Protein AF-A0A1G6KGC6-F1 (afdb_monomer_lite)

pLDDT: mean 70.64, std 14.72, range [28.59, 87.31]

Secondary structure (DSSP, 8-state):
---PPPPPPPPPPPPP---------HHHHHHHHHHHHHHTT-TT--SEEEHHHHHHHHHHHHHHTT------HHHHHHHHHHH---EEEEEEEETTEEEEEEEEEGGG---S----

Foldseek 3Di:
DDDDDDDDDDDDDDPPPDPPPPPDPLLLVLLVVLQCVQLVPCVPQFDWDFLVVLVVSSCVSCVVVVNNDPCDSVNSVVSCVVVAVDWDFDFDDDDPDTDTGIIGGCSNDPPPDPPD

Structure (mmCIF, N/CA/C/O backbone):
data_AF-A0A1G6KGC6-F1
#
_entry.id   AF-A0A1G6KGC6-F1
#
loop_
_atom_site.group_PDB
_atom_site.id
_atom_site.type_symbol
_atom_site.label_atom_id
_atom_site.label_alt_id
_atom_site.label_comp_id
_atom_site.label_asym_id
_atom_site.label_entity_id
_atom_site.label_seq_id
_atom_site.pdbx_PDB_ins_code
_atom_site.Cartn_x
_atom_site.Cartn_y
_atom_site.Cartn_z
_atom_site.occupancy
_atom_site.B_iso_or_equiv
_atom_site.auth_seq_id
_atom_site.auth_comp_id
_atom_site.auth_asym_id
_atom_site.a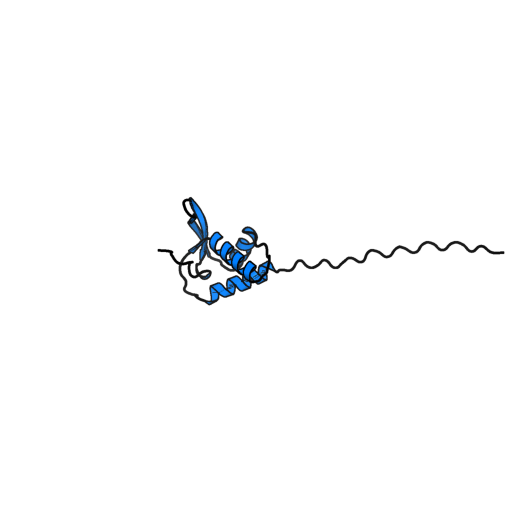uth_atom_id
_atom_site.pdbx_PDB_model_num
ATOM 1 N N . MET A 1 1 ? -33.997 56.796 56.595 1.00 46.12 1 MET A N 1
ATOM 2 C CA . MET A 1 1 ? -34.253 55.633 55.713 1.00 46.12 1 MET A CA 1
ATOM 3 C C . MET A 1 1 ? -33.034 55.410 54.821 1.00 46.12 1 MET A C 1
ATOM 5 O O . MET A 1 1 ? -32.405 56.380 54.428 1.00 46.12 1 MET A O 1
ATOM 9 N N . ARG A 1 2 ? -32.660 54.140 54.619 1.00 52.09 2 ARG A N 1
ATOM 10 C CA . ARG A 1 2 ? -31.393 53.637 54.047 1.00 52.09 2 ARG A CA 1
ATOM 11 C C . ARG A 1 2 ? -31.251 53.892 52.536 1.00 52.09 2 ARG A C 1
ATOM 13 O O . ARG A 1 2 ? -32.248 53.816 51.827 1.00 52.09 2 ARG A O 1
ATOM 20 N N . ARG A 1 3 ? -30.011 53.935 52.034 1.00 58.44 3 ARG A N 1
ATOM 21 C CA . ARG A 1 3 ? -29.629 53.137 50.852 1.00 58.44 3 ARG A CA 1
ATOM 22 C C . ARG A 1 3 ? -28.291 52.427 51.114 1.00 58.44 3 ARG A C 1
ATOM 24 O O . ARG A 1 3 ? -27.334 53.105 51.473 1.00 58.44 3 ARG A O 1
ATOM 31 N N . PRO A 1 4 ? -28.225 51.088 51.003 1.00 65.69 4 PRO A N 1
ATOM 32 C CA . PRO A 1 4 ? -26.960 50.363 51.040 1.00 65.69 4 PRO A CA 1
ATOM 33 C C . PRO A 1 4 ? -26.172 50.562 49.730 1.00 65.69 4 PRO A C 1
ATOM 35 O O . PRO A 1 4 ? -26.782 50.860 48.699 1.00 65.69 4 PRO A O 1
ATOM 38 N N . PRO A 1 5 ? -24.835 50.412 49.752 1.00 66.44 5 PRO A N 1
ATOM 39 C CA . PRO A 1 5 ? -24.012 50.491 48.550 1.00 66.44 5 PRO A CA 1
ATOM 40 C C . PRO A 1 5 ? -24.276 49.295 47.623 1.00 66.44 5 PRO A C 1
ATOM 42 O O . PRO A 1 5 ? -24.467 48.168 48.079 1.00 66.44 5 PRO A O 1
ATOM 45 N N . ASN A 1 6 ? -24.294 49.560 46.315 1.00 69.25 6 ASN A N 1
ATOM 46 C CA . ASN A 1 6 ? -24.485 48.554 45.269 1.00 69.25 6 ASN A CA 1
ATOM 47 C C . ASN A 1 6 ? -23.398 47.462 45.351 1.00 69.25 6 ASN A C 1
ATOM 49 O O . ASN A 1 6 ? -22.214 47.806 45.429 1.00 69.25 6 ASN A O 1
ATOM 53 N N . PRO A 1 7 ? -23.747 46.165 45.275 1.00 63.88 7 PRO A N 1
ATOM 54 C CA . PRO A 1 7 ? -22.753 45.110 45.148 1.00 63.88 7 PRO A CA 1
ATOM 55 C C . PRO A 1 7 ? -22.099 45.162 43.759 1.00 63.88 7 PRO A C 1
ATOM 57 O O . PRO A 1 7 ? -22.757 45.386 42.742 1.00 63.88 7 PRO A O 1
ATOM 60 N N . LYS A 1 8 ? -20.777 44.970 43.726 1.00 70.88 8 LYS A N 1
ATOM 61 C CA . LYS A 1 8 ? -19.969 44.874 42.502 1.00 70.88 8 LYS A CA 1
ATOM 62 C C . LYS A 1 8 ? -20.452 43.672 41.662 1.00 70.88 8 LYS A C 1
ATOM 64 O O . LYS A 1 8 ? -20.720 42.627 42.256 1.00 70.88 8 LYS A O 1
ATOM 69 N N . PRO A 1 9 ? -20.552 43.774 40.322 1.00 62.81 9 PRO A N 1
ATOM 70 C CA . PRO A 1 9 ? -20.935 42.639 39.486 1.00 62.81 9 PRO A CA 1
ATOM 71 C C . PRO A 1 9 ? -19.939 41.488 39.659 1.00 62.81 9 PRO A C 1
ATOM 73 O O . PRO A 1 9 ? -18.725 41.710 39.622 1.00 62.81 9 PRO A O 1
ATOM 76 N N . ALA A 1 10 ? -20.449 40.274 39.866 1.00 67.75 10 ALA A N 1
ATOM 77 C CA . ALA A 1 10 ? -19.633 39.066 39.869 1.00 67.75 10 ALA A CA 1
ATOM 78 C C . ALA A 1 10 ? -18.990 38.865 38.480 1.00 67.75 10 ALA A C 1
ATOM 80 O O . ALA A 1 10 ? -19.627 39.189 37.473 1.00 67.75 10 ALA A O 1
ATOM 81 N N . PRO A 1 11 ? -17.746 38.358 38.400 1.00 59.84 11 PRO A N 1
ATOM 82 C CA . PRO A 1 11 ? -17.133 38.023 37.121 1.00 59.84 11 PRO A CA 1
ATOM 83 C C . PRO A 1 11 ? -17.974 36.955 36.412 1.00 59.84 11 PRO A C 1
ATOM 85 O O . PRO A 1 11 ? -18.439 36.001 37.038 1.00 59.84 11 PRO A O 1
ATOM 88 N N . ALA A 1 12 ? -18.211 37.154 35.115 1.00 66.31 12 ALA A N 1
ATOM 89 C CA . ALA A 1 12 ? -18.930 36.198 34.284 1.00 66.31 12 ALA A CA 1
ATOM 90 C C . ALA A 1 12 ? -18.198 34.841 34.286 1.00 66.31 12 ALA A C 1
ATOM 92 O O . ALA A 1 12 ? -16.965 34.833 34.303 1.00 66.31 12 ALA A O 1
ATOM 93 N N . PRO A 1 13 ? -18.924 33.708 34.268 1.00 57.78 13 PRO A N 1
ATOM 94 C CA . PRO A 1 13 ? -18.299 32.398 34.158 1.00 57.78 13 PRO A CA 1
ATOM 95 C C . PRO A 1 13 ? -17.516 32.336 32.845 1.00 57.78 13 PRO A C 1
ATOM 97 O O . PRO A 1 13 ? -18.066 32.595 31.772 1.00 57.78 13 PRO A O 1
ATOM 100 N N . GLU A 1 14 ? -16.224 32.034 32.940 1.00 62.41 14 GLU A N 1
ATOM 101 C CA . GLU A 1 14 ? -15.384 31.788 31.773 1.00 62.41 14 GLU A CA 1
ATOM 102 C C . GLU A 1 14 ? -16.000 30.643 30.951 1.00 62.41 14 GLU A C 1
ATOM 104 O O . GLU A 1 14 ? -16.508 29.674 31.529 1.00 62.41 14 GLU A O 1
ATOM 109 N N . PRO A 1 15 ? -16.021 30.742 29.610 1.00 48.50 15 PRO A N 1
ATOM 110 C CA . PRO A 1 15 ? -16.526 29.663 28.780 1.00 48.50 15 PRO A CA 1
ATOM 111 C C . PRO A 1 15 ? -15.670 28.425 29.037 1.00 48.50 15 PRO A C 1
ATOM 113 O O . PRO A 1 15 ? -14.466 28.435 28.791 1.00 48.50 15 PRO A O 1
ATOM 116 N N . ALA A 1 16 ? -16.302 27.369 29.553 1.00 57.66 16 ALA A N 1
ATOM 117 C CA . ALA A 1 16 ? -15.674 26.071 29.715 1.00 57.66 16 ALA A CA 1
ATOM 118 C C . ALA A 1 16 ? -15.054 25.666 28.374 1.00 57.66 16 ALA A C 1
ATOM 120 O O . ALA A 1 16 ? -15.765 25.526 27.374 1.00 57.66 16 ALA A O 1
ATOM 121 N N . GLU A 1 17 ? -13.729 25.516 28.354 1.00 54.56 17 GLU A N 1
ATOM 122 C CA . GLU A 1 17 ? -13.010 24.931 27.234 1.00 54.56 17 GLU A CA 1
ATOM 123 C C . GLU A 1 17 ? -13.646 23.576 26.929 1.00 54.56 17 GLU A C 1
ATOM 125 O O . GLU A 1 17 ? -13.494 22.602 27.669 1.00 54.56 17 GLU A O 1
ATOM 130 N N . THR A 1 18 ? -14.404 23.513 25.835 1.00 51.28 18 THR A N 1
ATOM 131 C CA . THR A 1 18 ? -14.808 22.247 25.231 1.00 51.28 18 THR A CA 1
ATOM 132 C C . THR A 1 18 ? -13.551 21.395 25.079 1.00 51.28 18 THR A C 1
ATOM 134 O O . THR A 1 18 ? -12.600 21.865 24.444 1.00 51.28 18 THR A O 1
ATOM 137 N N . PRO A 1 19 ? -13.504 20.168 25.630 1.00 48.38 19 PRO A N 1
ATOM 138 C CA . PRO A 1 19 ? -12.350 19.311 25.439 1.00 48.38 19 PRO A CA 1
ATOM 139 C C . PRO A 1 19 ? -12.146 19.137 23.936 1.00 48.38 19 PRO A C 1
ATOM 141 O O . PRO A 1 19 ? -13.048 18.684 23.227 1.00 48.38 19 PRO A O 1
ATOM 144 N N . LYS A 1 20 ? -10.966 19.545 23.447 1.00 46.09 20 LYS A N 1
ATOM 145 C CA . LYS A 1 20 ? -10.483 19.231 22.100 1.00 46.09 20 LYS A CA 1
ATOM 146 C C . LYS A 1 20 ? -10.755 17.751 21.873 1.00 46.09 20 LYS A C 1
ATOM 148 O O . LYS A 1 20 ? -10.107 16.912 22.496 1.00 46.09 20 LYS A O 1
ATOM 153 N N . ALA A 1 21 ? -11.704 17.434 20.995 1.00 45.69 21 ALA A N 1
ATOM 154 C CA . ALA A 1 21 ? -11.845 16.089 20.476 1.00 45.69 21 ALA A CA 1
ATOM 155 C C . ALA A 1 21 ? -10.480 15.721 19.890 1.00 45.69 21 ALA A C 1
ATOM 157 O O . ALA A 1 21 ? -10.060 16.294 18.881 1.00 45.69 21 ALA A O 1
ATOM 158 N N . ALA A 1 22 ? -9.753 14.847 20.588 1.00 44.34 22 ALA A N 1
ATOM 159 C CA . ALA A 1 22 ? -8.492 14.308 20.126 1.00 44.34 22 ALA A CA 1
ATOM 160 C C . ALA A 1 22 ? -8.762 13.712 18.745 1.00 44.34 22 ALA A C 1
ATOM 162 O O . ALA A 1 22 ? -9.465 12.709 18.623 1.00 44.34 22 ALA A O 1
ATOM 163 N N . HIS A 1 23 ? -8.297 14.399 17.700 1.00 42.25 23 HIS A N 1
ATOM 164 C CA . HIS A 1 23 ? -8.409 13.932 16.328 1.00 42.25 23 HIS A CA 1
ATOM 165 C C . HIS A 1 23 ? -7.685 12.591 16.269 1.00 42.25 23 HIS A C 1
ATOM 167 O O . HIS A 1 23 ? -6.468 12.508 16.426 1.00 42.25 23 HIS A O 1
ATOM 173 N N . ALA A 1 24 ? -8.482 11.535 16.194 1.00 46.78 24 ALA A N 1
ATOM 174 C CA . ALA A 1 24 ? -8.044 10.191 16.483 1.00 46.78 24 ALA A CA 1
ATOM 175 C C . ALA A 1 24 ? -7.023 9.689 15.440 1.00 46.78 24 ALA A C 1
ATOM 177 O O . ALA A 1 24 ? -7.110 10.053 14.264 1.00 46.78 24 ALA A O 1
ATOM 178 N N . PRO A 1 25 ? -6.105 8.780 15.825 1.00 55.31 25 PRO A N 1
ATOM 179 C CA . PRO A 1 25 ? -5.173 8.077 14.932 1.00 55.31 25 PRO A CA 1
ATOM 180 C C . PRO A 1 25 ? -5.868 7.058 13.997 1.00 55.31 25 PRO A C 1
ATOM 182 O O . PRO A 1 25 ? -5.280 6.051 13.606 1.00 55.31 25 PRO A O 1
ATOM 185 N N . LEU A 1 26 ? -7.120 7.319 13.608 1.00 57.53 26 LEU A N 1
ATOM 186 C CA . LEU A 1 26 ? -7.952 6.497 12.724 1.00 57.53 26 LEU A CA 1
ATOM 187 C C . LEU A 1 26 ? -7.241 6.030 11.437 1.00 57.53 26 LEU A C 1
ATOM 189 O O . LEU A 1 26 ? -7.329 4.839 11.132 1.00 57.53 26 LEU A O 1
ATOM 193 N N . PRO A 1 27 ? -6.480 6.872 10.697 1.00 62.66 27 PRO A N 1
ATOM 194 C CA . PRO A 1 27 ? -5.814 6.409 9.476 1.00 62.66 27 PRO A CA 1
ATOM 195 C C . PRO A 1 27 ? -4.729 5.351 9.729 1.00 62.66 27 PRO A C 1
ATOM 197 O O . PRO A 1 27 ? -4.510 4.498 8.869 1.00 62.66 27 PRO A O 1
ATOM 200 N N . ALA A 1 28 ? -4.079 5.356 10.899 1.00 67.62 28 ALA A N 1
ATOM 201 C CA . ALA A 1 28 ? -3.059 4.365 11.242 1.00 67.62 28 ALA A CA 1
ATOM 202 C C . ALA A 1 28 ? -3.679 2.989 11.527 1.00 67.62 28 ALA A C 1
ATOM 204 O O . ALA A 1 28 ? -3.158 1.977 11.067 1.00 67.62 28 ALA A O 1
ATOM 205 N N . ILE A 1 29 ? -4.832 2.950 12.202 1.00 76.06 29 ILE A N 1
ATOM 206 C CA . ILE A 1 29 ? -5.533 1.698 12.530 1.00 76.06 29 ILE A CA 1
ATOM 207 C C . ILE A 1 29 ? -6.008 0.994 11.252 1.00 76.06 29 ILE A C 1
ATOM 209 O O . ILE A 1 29 ? -5.802 -0.210 11.089 1.00 76.06 29 ILE A O 1
ATOM 213 N N . VAL A 1 30 ? -6.604 1.744 10.319 1.00 79.19 30 VAL A N 1
ATOM 214 C CA . VAL A 1 30 ? -7.067 1.196 9.032 1.00 79.19 30 VAL A CA 1
ATOM 215 C C . VAL A 1 30 ? -5.895 0.686 8.199 1.00 79.19 30 VAL A C 1
ATOM 217 O O . VAL A 1 30 ? -5.975 -0.411 7.644 1.00 79.19 30 VAL A O 1
ATOM 220 N N . PHE A 1 31 ? -4.799 1.448 8.147 1.00 81.88 31 PHE A N 1
ATOM 221 C CA . PHE A 1 31 ? -3.583 1.030 7.459 1.00 81.88 31 PHE A CA 1
ATOM 222 C C . PHE A 1 31 ? -3.009 -0.258 8.056 1.00 81.88 31 PHE A C 1
ATOM 224 O O . PHE A 1 31 ? -2.731 -1.193 7.315 1.00 81.88 31 PHE A O 1
ATOM 231 N N . GLU A 1 32 ? -2.868 -0.349 9.379 1.00 83.81 32 GLU A N 1
ATOM 232 C CA . GLU A 1 32 ? -2.336 -1.543 10.040 1.00 83.81 32 GLU A CA 1
ATOM 233 C C . GLU A 1 32 ? -3.211 -2.778 9.804 1.00 83.81 32 GLU A C 1
ATOM 235 O O . GLU A 1 32 ? -2.692 -3.869 9.551 1.00 83.81 32 GLU A O 1
ATOM 240 N N . ALA A 1 33 ? -4.536 -2.621 9.861 1.00 82.56 33 ALA A N 1
ATOM 241 C CA . ALA A 1 33 ? -5.476 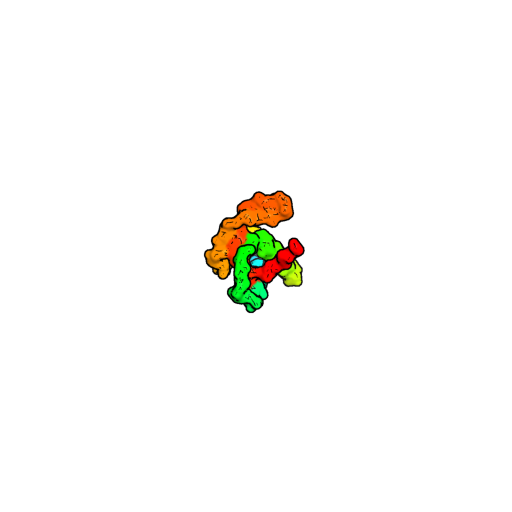-3.701 9.582 1.00 82.56 33 ALA A CA 1
ATOM 242 C C . ALA A 1 33 ? -5.355 -4.187 8.130 1.00 82.56 33 ALA A C 1
ATOM 244 O O . ALA A 1 33 ? -5.226 -5.392 7.892 1.00 82.56 33 ALA A O 1
ATOM 245 N N . TRP A 1 34 ? -5.329 -3.253 7.176 1.00 85.19 34 TRP A N 1
ATOM 246 C CA . TRP A 1 34 ? -5.095 -3.538 5.761 1.00 85.19 34 TRP A CA 1
ATOM 247 C C . TRP A 1 34 ? -3.755 -4.258 5.546 1.00 85.19 34 TRP A C 1
ATOM 249 O O . TRP A 1 34 ? -3.700 -5.333 4.947 1.00 85.19 34 TRP A O 1
ATOM 259 N N . TYR A 1 35 ? -2.682 -3.712 6.112 1.00 82.81 35 TYR A N 1
ATOM 260 C CA . TYR A 1 35 ? -1.3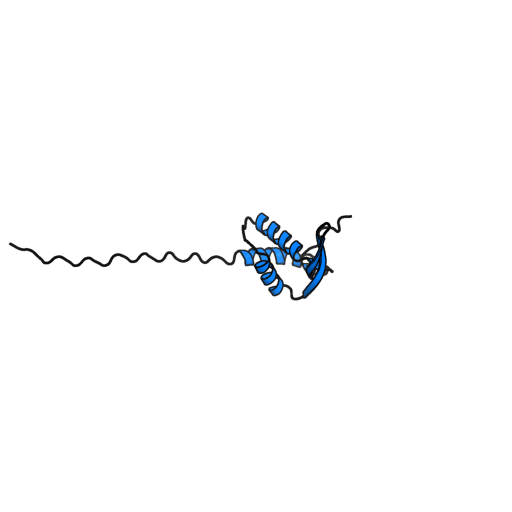21 -4.220 5.990 1.00 82.81 35 TYR A CA 1
ATOM 261 C C . TYR A 1 35 ? -1.194 -5.656 6.508 1.00 82.81 35 TYR A C 1
ATOM 263 O O . TYR A 1 35 ? -0.669 -6.540 5.825 1.00 82.81 35 TYR A O 1
ATOM 271 N N . ARG A 1 36 ? -1.723 -5.923 7.710 1.00 80.38 36 ARG A N 1
ATOM 272 C CA . ARG A 1 36 ? -1.735 -7.268 8.305 1.00 80.38 36 ARG A CA 1
ATOM 273 C C . ARG A 1 36 ? -2.540 -8.249 7.461 1.00 80.38 36 ARG A C 1
ATOM 275 O O . ARG A 1 36 ? -2.124 -9.396 7.323 1.00 80.38 36 ARG A O 1
ATOM 282 N N . ALA A 1 37 ? -3.675 -7.828 6.905 1.00 78.50 37 ALA A N 1
ATOM 283 C CA . ALA A 1 37 ? -4.498 -8.695 6.066 1.00 78.50 37 ALA A CA 1
ATOM 284 C C . ALA A 1 37 ? -3.754 -9.151 4.802 1.00 78.50 37 ALA A C 1
ATOM 286 O O . ALA A 1 37 ? -3.957 -10.273 4.346 1.00 78.50 37 ALA A O 1
ATOM 287 N N . ARG A 1 38 ? -2.872 -8.310 4.253 1.00 77.12 38 ARG A N 1
ATOM 288 C CA . ARG A 1 38 ? -2.120 -8.617 3.033 1.00 77.12 38 ARG A CA 1
ATOM 289 C C . ARG A 1 38 ? -0.838 -9.412 3.277 1.00 77.12 38 ARG A C 1
ATOM 291 O O . ARG A 1 38 ? -0.607 -10.404 2.594 1.00 77.12 38 ARG A O 1
ATOM 298 N N . THR A 1 39 ? -0.063 -9.041 4.291 1.00 74.19 39 THR A N 1
ATOM 299 C CA . THR A 1 39 ? 1.226 -9.689 4.602 1.00 74.19 39 THR A CA 1
ATOM 300 C C . THR A 1 39 ? 1.089 -11.078 5.227 1.00 74.19 39 THR A C 1
ATOM 302 O O . THR A 1 39 ? 1.976 -11.912 5.069 1.00 74.19 39 THR A O 1
ATOM 305 N N . ARG A 1 40 ? -0.031 -11.378 5.903 1.00 68.50 40 ARG A N 1
ATOM 306 C CA . ARG A 1 40 ? -0.261 -12.696 6.530 1.00 68.50 40 ARG A CA 1
ATOM 307 C C . ARG A 1 40 ? -0.450 -13.844 5.538 1.00 68.50 40 ARG A C 1
ATOM 309 O O . ARG A 1 40 ? -0.270 -14.994 5.922 1.00 68.50 40 ARG A O 1
ATOM 316 N N . ILE A 1 41 ? -0.861 -13.557 4.303 1.00 61.31 41 ILE A N 1
ATOM 317 C CA . ILE A 1 41 ? -1.362 -14.583 3.374 1.00 61.31 41 ILE A CA 1
ATOM 318 C C . ILE A 1 41 ? -0.231 -15.251 2.579 1.00 61.31 41 ILE A C 1
ATOM 320 O O . ILE A 1 41 ? -0.358 -16.416 2.214 1.00 61.31 41 ILE A O 1
ATOM 324 N N . SER A 1 42 ? 0.876 -14.555 2.305 1.00 60.19 42 SER A N 1
ATOM 325 C CA . SER A 1 42 ? 1.939 -15.110 1.459 1.00 60.19 42 SER A CA 1
ATOM 326 C C . SER A 1 42 ? 3.318 -14.535 1.804 1.00 60.19 42 SER A C 1
ATOM 328 O O . SER A 1 42 ? 3.780 -13.617 1.123 1.00 60.19 42 SER A O 1
ATOM 330 N N . PRO A 1 43 ? 4.024 -15.097 2.805 1.00 61.12 43 PRO A N 1
ATOM 331 C CA . PRO A 1 43 ? 5.362 -14.629 3.185 1.00 61.12 43 PRO A CA 1
ATOM 332 C C . PRO A 1 43 ? 6.395 -14.771 2.051 1.00 61.12 43 PRO A C 1
ATOM 334 O O . PRO A 1 43 ? 7.383 -14.043 2.022 1.00 61.12 43 PRO A O 1
ATOM 337 N N . ASN A 1 44 ? 6.132 -15.658 1.084 1.00 63.38 44 ASN A N 1
ATOM 338 C CA . ASN A 1 44 ? 7.019 -15.960 -0.043 1.00 63.38 44 ASN A CA 1
ATOM 339 C C . ASN A 1 44 ? 6.575 -15.304 -1.365 1.00 63.38 44 ASN A C 1
ATOM 341 O O . ASN A 1 44 ? 6.998 -15.738 -2.436 1.00 63.38 44 ASN A O 1
ATOM 345 N N . ALA A 1 45 ? 5.677 -14.311 -1.335 1.00 64.19 45 ALA A N 1
ATOM 346 C CA . ALA A 1 45 ? 5.307 -13.598 -2.558 1.00 64.19 45 ALA A CA 1
ATOM 347 C C . ALA A 1 45 ? 6.516 -12.808 -3.086 1.00 64.19 45 ALA A C 1
ATOM 349 O O . ALA A 1 45 ? 7.042 -11.950 -2.389 1.00 64.19 45 ALA A O 1
ATOM 350 N N . LEU A 1 46 ? 6.940 -13.089 -4.322 1.00 67.56 46 LEU A N 1
ATOM 351 C CA . LEU A 1 46 ? 8.077 -12.423 -4.962 1.00 67.56 46 LEU A CA 1
ATOM 352 C C . LEU A 1 46 ? 7.620 -11.386 -5.990 1.00 67.56 46 LEU A C 1
ATOM 354 O O . LEU A 1 46 ? 6.778 -11.662 -6.854 1.00 67.56 46 LEU A O 1
ATOM 358 N N . GLY A 1 47 ? 8.227 -10.203 -5.950 1.00 76.81 47 GLY A N 1
ATOM 359 C CA . GLY A 1 47 ? 8.109 -9.178 -6.983 1.00 76.81 47 GLY A CA 1
ATOM 360 C C . GLY A 1 47 ? 7.980 -7.774 -6.410 1.00 76.81 47 GLY A C 1
ATOM 361 O O . GLY A 1 47 ? 8.250 -7.539 -5.237 1.00 76.81 47 GLY A O 1
ATOM 362 N N . TRP A 1 48 ? 7.520 -6.857 -7.253 1.00 80.12 48 TRP A N 1
ATOM 363 C CA . TRP A 1 48 ? 7.401 -5.441 -6.928 1.00 80.12 48 TRP A CA 1
ATOM 364 C C . TRP A 1 48 ? 6.012 -4.944 -7.287 1.00 80.12 48 TRP A C 1
ATOM 366 O O . TRP A 1 48 ? 5.480 -5.282 -8.345 1.00 80.12 48 TRP A O 1
ATOM 376 N N . THR A 1 49 ? 5.431 -4.143 -6.405 1.00 81.62 49 THR A N 1
ATOM 377 C CA . THR A 1 49 ? 4.116 -3.543 -6.604 1.00 81.62 49 THR A CA 1
ATOM 378 C C . THR A 1 49 ? 4.250 -2.026 -6.560 1.00 81.62 49 THR A C 1
ATOM 380 O O . THR A 1 49 ? 4.780 -1.500 -5.579 1.00 81.62 49 THR A O 1
ATOM 383 N N . PRO A 1 50 ? 3.763 -1.301 -7.580 1.00 84.81 50 PRO A N 1
ATOM 384 C CA . PRO A 1 50 ? 3.748 0.154 -7.558 1.00 84.81 50 PRO A CA 1
ATOM 385 C C . PRO A 1 50 ? 2.980 0.701 -6.353 1.00 84.81 50 PRO A C 1
ATOM 387 O O . PRO A 1 50 ? 1.885 0.229 -6.038 1.00 84.81 50 PRO A O 1
ATOM 390 N N . GLU A 1 51 ? 3.510 1.749 -5.726 1.00 85.56 51 GLU A N 1
ATOM 391 C CA . GLU A 1 51 ? 2.892 2.409 -4.572 1.00 85.56 51 GLU A CA 1
ATOM 392 C C . GLU A 1 51 ? 1.458 2.858 -4.862 1.00 85.56 51 GLU A C 1
ATOM 394 O O . GLU A 1 51 ? 0.564 2.646 -4.048 1.00 85.56 51 GLU A O 1
ATOM 399 N N . ALA A 1 52 ? 1.208 3.392 -6.059 1.00 83.25 52 ALA A N 1
ATOM 400 C CA . ALA A 1 52 ? -0.123 3.820 -6.478 1.00 83.25 52 ALA A CA 1
ATOM 401 C C . ALA A 1 52 ? -1.156 2.676 -6.442 1.00 83.25 52 ALA A C 1
ATOM 403 O O . ALA A 1 52 ? -2.317 2.898 -6.094 1.00 83.25 52 ALA A O 1
ATOM 404 N N . ALA A 1 53 ? -0.745 1.445 -6.769 1.00 82.75 53 ALA A N 1
ATOM 405 C CA . ALA A 1 53 ? -1.623 0.279 -6.707 1.00 82.75 53 ALA A CA 1
ATOM 406 C C . ALA A 1 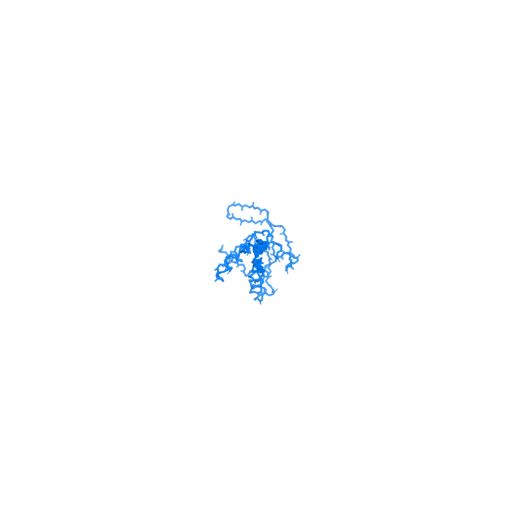53 ? -1.935 -0.106 -5.253 1.00 82.75 53 ALA A C 1
ATOM 408 O O . ALA A 1 53 ? -3.093 -0.368 -4.924 1.00 82.75 53 ALA A O 1
ATOM 409 N N . LEU A 1 54 ? -0.927 -0.071 -4.378 1.00 84.38 54 LEU A N 1
ATOM 410 C CA . LEU A 1 54 ? -1.089 -0.325 -2.944 1.00 84.38 54 LEU A CA 1
ATOM 411 C C . LEU A 1 54 ? -1.978 0.733 -2.281 1.00 84.38 54 LEU A C 1
ATOM 413 O O . LEU A 1 54 ? -2.899 0.397 -1.539 1.00 84.38 54 LEU A O 1
ATOM 417 N N . HIS A 1 55 ? -1.763 2.009 -2.606 1.00 85.69 55 HIS A N 1
ATOM 418 C CA . HIS A 1 55 ? -2.571 3.116 -2.099 1.00 85.69 55 HIS A CA 1
ATOM 419 C C . HIS A 1 55 ? -4.030 3.001 -2.542 1.00 85.69 55 HIS A C 1
ATOM 421 O O . HIS A 1 55 ? -4.942 3.197 -1.736 1.00 85.69 55 HIS A O 1
ATOM 427 N N . ARG A 1 56 ? -4.272 2.623 -3.806 1.00 84.94 56 ARG A N 1
ATOM 428 C CA . ARG A 1 56 ? -5.621 2.366 -4.327 1.00 84.94 56 ARG A CA 1
ATOM 429 C C . ARG A 1 56 ? -6.312 1.214 -3.591 1.00 84.94 56 ARG A C 1
ATOM 431 O O . ARG A 1 56 ? -7.487 1.361 -3.256 1.00 84.94 56 ARG A O 1
ATOM 438 N N . ASP A 1 57 ? -5.614 0.105 -3.338 1.00 85.31 57 ASP A N 1
ATOM 439 C CA . ASP A 1 57 ? -6.159 -1.037 -2.584 1.00 85.31 57 ASP A CA 1
ATOM 440 C C . ASP A 1 57 ? -6.479 -0.649 -1.135 1.00 85.31 57 ASP A C 1
ATOM 442 O O . ASP A 1 57 ? -7.589 -0.885 -0.660 1.00 85.31 57 ASP A O 1
ATOM 446 N N . CYS A 1 58 ? -5.558 0.045 -0.463 1.00 83.69 58 CYS A N 1
ATOM 447 C CA . CYS A 1 58 ? -5.759 0.548 0.894 1.00 83.69 58 CYS A CA 1
ATOM 448 C C . CYS A 1 58 ? -6.961 1.506 0.977 1.00 83.69 58 CYS A C 1
ATOM 450 O O . CYS A 1 58 ? -7.807 1.374 1.861 1.00 83.69 58 CYS A O 1
ATOM 452 N N . ARG A 1 59 ? -7.124 2.412 0.001 1.00 83.75 59 ARG A N 1
ATOM 453 C CA . ARG A 1 59 ? -8.311 3.280 -0.096 1.00 83.75 59 ARG A CA 1
ATOM 454 C C . ARG A 1 59 ? -9.605 2.497 -0.306 1.00 83.75 59 ARG A C 1
ATOM 456 O O . ARG A 1 59 ? -10.633 2.870 0.258 1.00 83.75 59 ARG A O 1
ATOM 463 N N . ALA A 1 60 ? -9.589 1.442 -1.119 1.00 83.19 60 ALA A N 1
ATOM 464 C CA . ALA A 1 60 ? -10.759 0.587 -1.311 1.00 83.19 60 ALA A CA 1
ATOM 465 C C . ALA A 1 60 ? -11.126 -0.163 -0.020 1.00 83.19 60 ALA A C 1
ATOM 467 O O . ALA A 1 60 ? -12.302 -0.220 0.339 1.00 83.19 60 ALA A O 1
ATOM 468 N N . PHE A 1 61 ? -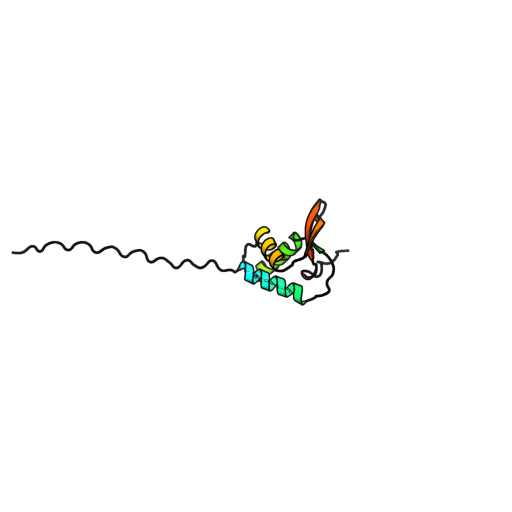10.124 -0.659 0.709 1.00 82.62 61 PHE A N 1
ATOM 469 C CA . PHE A 1 61 ? -10.304 -1.292 2.013 1.00 82.62 61 PHE A CA 1
ATOM 470 C C . PHE A 1 61 ? -10.881 -0.318 3.049 1.00 82.62 61 PHE A C 1
ATOM 472 O O . PHE A 1 61 ? -11.885 -0.627 3.683 1.00 82.62 61 PHE A O 1
ATOM 479 N N . ALA A 1 62 ? -10.322 0.891 3.159 1.00 80.44 62 ALA A N 1
ATOM 480 C CA . ALA A 1 62 ? -10.825 1.933 4.058 1.00 80.44 62 ALA A CA 1
ATOM 481 C C . ALA A 1 62 ? -12.310 2.244 3.801 1.00 80.44 62 ALA A C 1
ATOM 483 O O . ALA A 1 62 ? -13.121 2.260 4.729 1.00 80.44 62 ALA A O 1
ATOM 484 N N . ARG A 1 63 ? -12.692 2.383 2.522 1.00 80.75 63 ARG A N 1
ATOM 485 C CA . ARG A 1 63 ? -14.094 2.571 2.116 1.00 80.75 63 ARG A CA 1
ATOM 486 C C . ARG A 1 63 ? -14.986 1.405 2.539 1.00 80.75 63 ARG A C 1
ATOM 488 O O . ARG A 1 63 ? -16.088 1.646 3.024 1.00 80.75 63 ARG A O 1
ATOM 495 N N . ALA A 1 64 ? -14.529 0.164 2.375 1.00 81.31 64 ALA A N 1
ATOM 496 C CA . ALA A 1 64 ? -15.280 -1.021 2.796 1.00 81.31 64 ALA A CA 1
ATOM 497 C C . ALA A 1 64 ? -15.489 -1.062 4.320 1.00 81.31 64 ALA A C 1
ATOM 499 O O . ALA A 1 64 ? -16.565 -1.437 4.783 1.00 81.31 64 ALA A O 1
ATOM 500 N N . CYS A 1 65 ? -14.508 -0.587 5.089 1.00 78.50 65 CYS A N 1
ATOM 501 C CA . CYS A 1 65 ? -14.598 -0.435 6.542 1.00 78.50 65 CYS A CA 1
ATOM 502 C C . CYS A 1 65 ? -15.465 0.754 6.993 1.00 78.50 65 CYS A C 1
ATOM 504 O O . CYS A 1 65 ? -15.588 0.978 8.192 1.00 78.50 65 CYS A O 1
ATOM 506 N N . ARG A 1 66 ? -16.076 1.511 6.065 1.00 77.12 66 ARG A N 1
ATOM 507 C CA . ARG A 1 66 ? -16.804 2.769 6.333 1.00 77.12 66 ARG A CA 1
ATOM 508 C C . ARG A 1 66 ? -15.959 3.822 7.051 1.00 77.12 66 ARG A C 1
ATOM 510 O O . ARG A 1 66 ? -16.499 4.728 7.676 1.00 77.12 66 ARG A O 1
ATOM 517 N N . GLU A 1 67 ? -14.645 3.730 6.903 1.00 72.19 67 GLU A N 1
ATOM 518 C CA . GLU A 1 67 ? -13.701 4.700 7.428 1.00 72.19 67 GLU A CA 1
ATOM 519 C C . GLU A 1 67 ? -13.390 5.695 6.306 1.00 72.19 67 GLU A C 1
ATOM 521 O O . GLU A 1 67 ? -12.705 5.341 5.340 1.00 72.19 67 GLU A O 1
ATOM 526 N N . PRO A 1 68 ? -13.864 6.953 6.382 1.00 59.56 68 PRO A N 1
ATOM 527 C CA . PRO A 1 68 ? -13.583 7.965 5.364 1.00 59.56 68 PRO A CA 1
ATOM 528 C C . PRO A 1 68 ? -12.119 8.443 5.386 1.00 59.56 68 PRO A C 1
ATOM 530 O O . PRO A 1 68 ? -11.789 9.429 4.730 1.00 59.56 68 PRO A O 1
ATOM 533 N N . GLY A 1 69 ? -11.244 7.748 6.125 1.00 58.59 69 GLY A N 1
ATOM 534 C CA . GLY A 1 69 ? -9.838 8.051 6.352 1.00 58.59 69 GLY A CA 1
ATOM 535 C C . GLY A 1 69 ? -9.095 8.433 5.077 1.00 58.59 69 GLY A C 1
ATOM 536 O O . GLY A 1 69 ? -8.730 7.599 4.247 1.00 58.59 69 GLY A O 1
ATOM 537 N N . ILE A 1 70 ? -8.859 9.736 4.977 1.00 55.94 70 ILE A N 1
ATOM 538 C CA . ILE A 1 70 ? -8.138 10.477 3.951 1.00 55.94 70 ILE A CA 1
ATOM 539 C C . ILE A 1 70 ? -6.654 10.110 4.046 1.00 55.94 70 ILE A C 1
ATOM 541 O O . ILE A 1 70 ? -5.826 10.900 4.487 1.00 55.94 70 ILE A O 1
ATOM 545 N N . LEU A 1 71 ? -6.277 8.891 3.672 1.00 68.31 71 LEU A N 1
ATOM 546 C CA . LEU A 1 71 ? -4.869 8.615 3.417 1.00 68.31 71 LEU A CA 1
ATOM 547 C C . LEU A 1 71 ? -4.497 9.391 2.154 1.00 68.31 71 LEU A C 1
ATOM 549 O O . LEU A 1 71 ? -4.847 9.002 1.029 1.00 68.31 71 LEU A O 1
ATOM 553 N N . THR A 1 72 ? -3.856 10.545 2.346 1.00 79.94 72 THR A N 1
ATOM 554 C CA . THR A 1 72 ? -3.128 11.210 1.267 1.00 79.94 72 THR A CA 1
ATOM 555 C C . THR A 1 72 ? -2.006 10.274 0.803 1.00 79.94 72 THR A C 1
ATOM 557 O O . THR A 1 72 ? -1.593 9.394 1.571 1.00 79.94 72 THR A O 1
ATOM 560 N N . PRO A 1 73 ? -1.541 10.386 -0.449 1.00 81.75 73 PRO A N 1
ATOM 561 C CA . PRO A 1 73 ? -0.402 9.601 -0.917 1.00 81.75 73 PRO A CA 1
ATOM 562 C C . PRO A 1 73 ? 0.812 9.723 0.014 1.00 81.75 73 PRO A C 1
ATOM 564 O O . PRO A 1 73 ? 1.432 8.724 0.350 1.00 81.75 73 PRO A O 1
ATOM 567 N N . GLU A 1 74 ? 1.084 10.921 0.531 1.00 83.69 74 GLU A N 1
ATOM 568 C CA . GLU A 1 74 ? 2.228 11.207 1.401 1.00 83.69 74 GLU A CA 1
ATOM 569 C C . GLU A 1 74 ? 2.096 10.508 2.759 1.00 83.69 74 GLU A C 1
ATOM 571 O O . GLU A 1 74 ? 3.044 9.889 3.242 1.00 83.69 74 GLU A O 1
ATOM 576 N N . ALA A 1 75 ? 0.906 10.556 3.367 1.00 83.06 75 ALA A N 1
ATOM 577 C CA . ALA A 1 75 ? 0.638 9.860 4.622 1.00 83.06 75 ALA A CA 1
ATOM 578 C C . ALA A 1 75 ? 0.739 8.336 4.451 1.00 83.06 75 ALA A C 1
ATOM 580 O O . ALA A 1 75 ? 1.255 7.641 5.326 1.00 83.06 75 ALA A O 1
ATOM 581 N N . PHE A 1 76 ? 0.281 7.817 3.308 1.00 85.19 76 PHE A N 1
ATOM 582 C CA . PHE A 1 76 ? 0.415 6.404 2.969 1.00 85.19 76 PHE A CA 1
ATOM 583 C C . PHE A 1 76 ? 1.879 6.001 2.783 1.00 85.19 76 PHE A C 1
ATOM 585 O O . PHE A 1 76 ? 2.316 5.026 3.391 1.00 85.19 76 PHE A O 1
ATOM 592 N N . HIS A 1 77 ? 2.646 6.777 2.015 1.00 85.00 77 HIS A N 1
ATOM 593 C CA . HIS A 1 77 ? 4.075 6.565 1.809 1.00 85.00 77 HIS A CA 1
ATOM 594 C C . HIS A 1 77 ? 4.835 6.540 3.140 1.00 85.00 77 HIS A C 1
ATOM 596 O O . HIS A 1 77 ? 5.606 5.620 3.398 1.00 85.00 77 HIS A O 1
ATOM 602 N N . ALA A 1 78 ? 4.568 7.496 4.035 1.00 84.75 78 ALA A N 1
ATOM 603 C CA . ALA A 1 78 ? 5.206 7.547 5.348 1.00 84.75 78 ALA A CA 1
ATOM 604 C C . ALA A 1 78 ? 4.898 6.308 6.212 1.00 84.75 78 ALA A C 1
ATOM 606 O O . ALA A 1 78 ? 5.780 5.803 6.907 1.00 84.75 78 ALA A O 1
ATOM 607 N N . LEU A 1 79 ? 3.666 5.790 6.178 1.00 85.38 79 LEU A N 1
ATOM 608 C CA . LEU A 1 79 ? 3.289 4.572 6.910 1.00 85.38 79 LEU A CA 1
ATOM 609 C C . LEU A 1 79 ? 3.892 3.306 6.285 1.00 85.38 79 LEU A C 1
ATOM 611 O O . LEU A 1 79 ? 4.373 2.426 7.005 1.00 85.38 79 LEU A O 1
ATOM 615 N N . MET A 1 80 ? 3.925 3.239 4.956 1.00 84.94 80 MET A N 1
ATOM 616 C CA . MET A 1 80 ? 4.601 2.185 4.200 1.00 84.94 80 MET A CA 1
ATOM 617 C C . MET A 1 80 ? 6.095 2.138 4.517 1.00 84.94 80 MET A C 1
ATOM 619 O O . MET A 1 80 ? 6.597 1.083 4.883 1.00 84.94 80 MET A O 1
ATOM 623 N N . ALA A 1 81 ? 6.783 3.281 4.502 1.00 83.88 81 ALA A N 1
ATOM 624 C CA . ALA A 1 81 ? 8.208 3.379 4.822 1.00 83.88 81 ALA A CA 1
ATOM 625 C C . ALA A 1 81 ? 8.550 2.966 6.264 1.00 83.88 81 ALA A C 1
ATOM 627 O O . ALA A 1 81 ? 9.674 2.559 6.546 1.00 83.88 81 ALA A O 1
ATOM 628 N N . ARG A 1 82 ? 7.590 3.057 7.196 1.00 82.62 82 ARG A N 1
ATOM 629 C CA . ARG A 1 82 ? 7.759 2.583 8.580 1.00 82.62 82 ARG A CA 1
ATOM 630 C C . ARG A 1 82 ? 7.583 1.074 8.728 1.00 82.62 82 ARG A C 1
ATOM 632 O O . ARG A 1 82 ? 8.062 0.514 9.709 1.00 82.62 82 ARG A O 1
ATOM 639 N N . THR A 1 83 ? 6.853 0.438 7.815 1.00 76.81 83 THR A N 1
ATOM 640 C CA . THR A 1 83 ? 6.450 -0.974 7.923 1.00 76.81 83 THR A CA 1
ATOM 641 C C . THR A 1 83 ? 7.206 -1.889 6.963 1.00 76.81 83 THR A C 1
ATOM 643 O O . THR A 1 83 ? 7.523 -3.016 7.335 1.00 76.81 83 THR A O 1
ATOM 646 N N . HIS A 1 84 ? 7.581 -1.387 5.786 1.00 73.19 84 HIS A N 1
ATOM 647 C CA . HIS A 1 84 ? 8.500 -2.024 4.850 1.00 73.19 84 HIS A CA 1
ATOM 648 C C . HIS A 1 84 ? 9.784 -1.216 4.712 1.00 73.19 84 HIS A C 1
ATOM 650 O O . HIS A 1 84 ? 9.771 0.004 4.590 1.00 73.19 84 HIS A O 1
ATOM 656 N N . SER A 1 85 ? 10.903 -1.928 4.653 1.00 66.56 85 SER A N 1
ATOM 657 C CA . SER A 1 85 ? 12.234 -1.338 4.513 1.00 66.56 85 SER A CA 1
ATOM 658 C C . SER A 1 85 ? 12.741 -1.291 3.071 1.00 66.56 85 SER A C 1
ATOM 660 O O . SER A 1 85 ? 13.701 -0.575 2.794 1.00 66.56 85 SER A O 1
ATOM 662 N N . VAL A 1 86 ? 12.128 -2.036 2.142 1.00 78.25 86 VAL A N 1
ATOM 663 C CA . VAL A 1 86 ? 12.649 -2.182 0.776 1.00 78.25 86 VAL A CA 1
ATOM 664 C C . VAL A 1 86 ? 11.717 -1.539 -0.246 1.00 78.25 86 VAL A C 1
ATOM 666 O O . VAL A 1 86 ? 10.600 -2.000 -0.478 1.00 78.25 86 VAL A O 1
ATOM 669 N N . GLN A 1 87 ? 12.234 -0.500 -0.898 1.00 84.38 87 GLN A N 1
ATOM 670 C CA . GLN A 1 87 ? 11.620 0.176 -2.035 1.00 84.38 87 GLN A CA 1
ATOM 671 C C . GLN A 1 87 ? 12.591 0.206 -3.220 1.00 84.38 87 GLN A C 1
ATOM 673 O O . GLN A 1 87 ? 13.812 0.212 -3.041 1.00 84.38 87 GLN A O 1
ATOM 678 N N . ARG A 1 88 ? 12.056 0.249 -4.440 1.00 85.12 88 ARG A N 1
ATOM 679 C CA . ARG A 1 88 ? 12.828 0.455 -5.672 1.00 85.12 88 ARG A CA 1
ATOM 680 C C . ARG A 1 88 ? 12.104 1.414 -6.599 1.00 85.12 88 ARG A C 1
ATOM 682 O O . ARG A 1 88 ? 10.885 1.356 -6.718 1.00 85.12 88 ARG A O 1
ATOM 689 N N . GLN A 1 89 ? 12.856 2.257 -7.300 1.00 86.62 89 GLN A N 1
ATOM 690 C CA . GLN A 1 89 ? 12.316 2.951 -8.464 1.00 86.62 89 GLN A CA 1
ATOM 691 C C . GLN A 1 89 ? 12.317 1.998 -9.653 1.00 86.62 89 GLN A C 1
ATOM 693 O O . GLN A 1 89 ? 13.337 1.386 -9.968 1.00 86.62 89 GLN A O 1
ATOM 698 N N . MET A 1 90 ? 11.165 1.855 -10.295 1.00 84.69 90 MET A N 1
ATOM 699 C CA . MET A 1 90 ? 10.996 0.996 -11.463 1.00 84.69 90 MET A CA 1
ATOM 700 C C . MET A 1 90 ? 10.143 1.705 -12.503 1.00 84.69 90 MET A C 1
ATOM 702 O O . MET A 1 90 ? 9.351 2.585 -12.167 1.00 84.69 90 MET A O 1
ATOM 706 N N . LEU A 1 91 ? 10.291 1.312 -13.766 1.00 85.38 91 LEU A N 1
ATOM 707 C CA . LEU A 1 91 ? 9.391 1.762 -14.818 1.00 85.38 91 LEU A CA 1
ATOM 708 C C . LEU A 1 91 ? 8.019 1.108 -14.604 1.00 85.38 91 LEU A C 1
ATOM 710 O O . LEU A 1 91 ? 7.898 -0.116 -14.603 1.00 85.38 91 LEU A O 1
ATOM 714 N N . VAL A 1 92 ? 6.994 1.929 -14.388 1.00 81.69 92 VAL A N 1
ATOM 715 C CA . VAL A 1 92 ? 5.610 1.507 -14.168 1.00 81.69 92 VAL A CA 1
ATOM 716 C C . VAL A 1 92 ? 4.775 1.957 -15.354 1.00 81.69 92 VAL A C 1
ATOM 718 O O . VAL A 1 92 ? 4.786 3.130 -15.728 1.00 81.69 92 VAL A O 1
ATOM 721 N N . ARG A 1 93 ? 4.011 1.025 -15.922 1.00 78.44 93 ARG A N 1
ATOM 722 C CA . ARG A 1 93 ? 3.074 1.310 -17.004 1.00 78.44 93 ARG A CA 1
ATOM 723 C C . ARG A 1 93 ? 1.661 1.488 -16.455 1.00 78.44 93 ARG A C 1
ATOM 725 O O . ARG A 1 93 ? 1.064 0.542 -15.948 1.00 78.44 93 ARG A O 1
ATOM 732 N N . ASN A 1 94 ? 1.115 2.690 -16.604 1.00 72.44 94 ASN A N 1
ATOM 733 C CA . ASN A 1 94 ? -0.263 3.035 -16.266 1.00 72.44 94 ASN A CA 1
ATOM 734 C C . ASN A 1 94 ? -1.046 3.287 -17.564 1.00 72.44 94 ASN A C 1
ATOM 736 O O . ASN A 1 94 ? -1.097 4.402 -18.082 1.00 72.44 94 ASN A O 1
ATOM 740 N N . GLY A 1 95 ? -1.638 2.228 -18.122 1.00 78.44 95 GLY A N 1
ATOM 741 C CA . GLY A 1 95 ? -2.309 2.285 -19.424 1.00 78.44 95 GLY A CA 1
ATOM 742 C C . GLY A 1 95 ? -1.310 2.442 -20.575 1.00 78.44 95 GLY A C 1
ATOM 743 O O . GLY A 1 95 ? -0.531 1.528 -20.855 1.00 78.44 95 GLY A O 1
ATOM 744 N N . LEU A 1 96 ? -1.347 3.594 -21.252 1.00 81.31 96 LEU A N 1
ATOM 745 C CA . LEU A 1 96 ? -0.431 3.937 -22.351 1.00 81.31 96 LEU A CA 1
ATOM 746 C C . LEU A 1 96 ? 0.789 4.752 -21.902 1.00 81.31 96 LEU A C 1
ATOM 748 O O . LEU A 1 96 ? 1.667 5.015 -22.716 1.00 81.31 96 LEU A O 1
ATOM 752 N N . VAL A 1 97 ? 0.844 5.160 -20.633 1.00 79.25 97 VAL A N 1
ATOM 753 C CA . VAL A 1 97 ? 1.918 6.009 -20.110 1.00 79.25 97 VAL A CA 1
ATOM 754 C C . VAL A 1 97 ? 2.889 5.162 -19.300 1.00 79.25 97 VAL A C 1
ATOM 756 O O . VAL A 1 97 ? 2.475 4.418 -18.407 1.00 79.25 97 VAL A O 1
ATOM 759 N N . GLU A 1 98 ? 4.179 5.298 -19.592 1.00 86.31 98 GLU A N 1
ATOM 760 C CA . GLU A 1 98 ? 5.264 4.704 -18.816 1.00 86.31 98 GLU A CA 1
ATOM 761 C C . GLU A 1 98 ? 5.966 5.792 -18.006 1.00 86.31 98 GLU A C 1
ATOM 763 O O . GLU A 1 98 ? 6.403 6.810 -18.541 1.00 86.31 98 GLU A O 1
ATOM 768 N N . THR A 1 99 ? 6.050 5.590 -16.696 1.00 84.69 99 THR A N 1
ATOM 769 C CA . THR A 1 99 ? 6.670 6.537 -15.764 1.00 84.69 99 THR A CA 1
ATOM 770 C C . THR A 1 99 ? 7.478 5.785 -14.729 1.00 84.69 99 THR A C 1
ATOM 772 O O . THR A 1 99 ? 7.043 4.736 -14.254 1.00 84.69 99 THR A O 1
ATOM 775 N N . TYR A 1 100 ? 8.618 6.333 -14.318 1.00 85.00 100 TYR A N 1
ATOM 776 C CA . TYR A 1 100 ? 9.314 5.812 -13.146 1.00 85.00 100 TYR A CA 1
ATOM 777 C C . TYR A 1 100 ? 8.479 6.064 -11.889 1.00 85.00 100 TYR A C 1
ATOM 779 O O . TYR A 1 100 ? 8.046 7.186 -11.636 1.00 85.00 100 TYR A O 1
ATOM 787 N N . GLY A 1 101 ? 8.238 5.009 -11.115 1.00 84.69 101 GLY A N 1
ATOM 788 C CA . GLY A 1 101 ? 7.448 5.047 -9.891 1.00 84.69 101 GLY A CA 1
ATOM 789 C C . GLY A 1 101 ? 8.093 4.241 -8.772 1.00 84.69 101 GLY A C 1
ATOM 790 O O . GLY A 1 101 ? 8.872 3.314 -9.014 1.00 84.69 101 GLY A O 1
ATOM 791 N N . ILE A 1 102 ? 7.760 4.598 -7.532 1.00 87.31 102 ILE A N 1
ATOM 792 C CA . ILE A 1 102 ? 8.189 3.852 -6.348 1.00 87.31 102 ILE A CA 1
ATOM 793 C C . ILE A 1 102 ? 7.409 2.542 -6.304 1.00 87.31 102 ILE A C 1
ATOM 795 O O . ILE A 1 102 ? 6.178 2.525 -6.370 1.00 87.31 102 ILE A O 1
ATOM 799 N N . CYS A 1 103 ? 8.140 1.442 -6.206 1.00 85.75 103 CYS A N 1
ATOM 800 C CA . CYS A 1 103 ? 7.598 0.111 -6.033 1.00 85.75 103 CYS A CA 1
ATOM 801 C C . CYS A 1 103 ? 8.078 -0.482 -4.711 1.00 85.75 103 CYS A C 1
ATOM 803 O O . CYS A 1 103 ? 9.238 -0.333 -4.326 1.00 85.75 103 CYS A O 1
ATOM 805 N N . TRP A 1 104 ? 7.173 -1.192 -4.053 1.00 84.50 104 TRP A N 1
ATOM 806 C CA . TRP A 1 104 ? 7.380 -1.859 -2.775 1.00 84.50 104 TRP A CA 1
ATOM 807 C C . TRP A 1 104 ? 7.307 -3.373 -2.967 1.00 84.50 104 TRP A C 1
ATOM 809 O O . TRP A 1 104 ? 6.734 -3.848 -3.953 1.00 84.50 104 TRP A O 1
ATOM 819 N N . ASP A 1 105 ? 7.896 -4.135 -2.049 1.00 77.31 105 ASP A N 1
ATOM 820 C CA . ASP A 1 105 ? 7.887 -5.598 -2.120 1.00 77.31 105 ASP A CA 1
ATOM 821 C C . ASP A 1 105 ? 6.445 -6.163 -2.195 1.00 77.31 105 ASP A C 1
ATOM 823 O O . ASP A 1 105 ? 5.508 -5.665 -1.562 1.00 77.31 105 ASP A O 1
ATOM 827 N N . ARG A 1 106 ? 6.251 -7.194 -3.025 1.00 65.62 106 ARG A N 1
ATOM 828 C CA . ARG A 1 106 ? 4.958 -7.822 -3.352 1.00 65.62 106 ARG A CA 1
ATOM 829 C C . ARG A 1 106 ? 4.340 -8.637 -2.216 1.00 65.62 106 ARG A C 1
ATOM 831 O O . ARG A 1 106 ? 3.217 -9.111 -2.381 1.00 65.62 106 ARG A O 1
ATOM 838 N N . GLN A 1 107 ? 4.970 -8.739 -1.047 1.00 63.28 107 GLN A N 1
ATOM 839 C CA . GLN A 1 107 ? 4.316 -9.284 0.157 1.00 63.28 107 GLN A CA 1
ATOM 840 C C . GLN A 1 107 ? 2.959 -8.620 0.488 1.00 63.28 107 GLN A C 1
ATOM 842 O O . GLN A 1 107 ? 2.160 -9.188 1.231 1.00 63.28 107 GLN A O 1
ATOM 847 N N . LEU A 1 108 ? 2.659 -7.452 -0.091 1.00 62.44 108 LEU A N 1
ATOM 848 C CA . LEU A 1 108 ? 1.446 -6.677 0.169 1.00 62.44 108 LEU A CA 1
ATOM 849 C C . LEU A 1 108 ? 0.289 -6.873 -0.817 1.00 62.44 108 LEU A C 1
ATOM 851 O O . LEU A 1 108 ? -0.812 -6.402 -0.543 1.00 62.44 108 LEU A O 1
ATOM 855 N N . LEU A 1 109 ? 0.472 -7.579 -1.931 1.00 58.94 109 LEU A N 1
ATOM 856 C CA . LEU A 1 109 ? -0.631 -7.945 -2.822 1.00 58.94 109 LEU A CA 1
ATOM 857 C C . LEU A 1 109 ? -0.291 -9.255 -3.546 1.00 58.94 109 LEU A C 1
ATOM 859 O O . LEU A 1 109 ? 0.712 -9.292 -4.264 1.00 58.94 109 LEU A O 1
ATOM 863 N N . PRO A 1 110 ? -1.137 -10.309 -3.506 1.00 50.50 110 PRO A N 1
ATOM 864 C CA . PRO A 1 110 ? -1.140 -11.241 -4.625 1.00 50.50 110 PRO A CA 1
ATOM 865 C C . PRO A 1 110 ? -1.473 -10.371 -5.829 1.00 50.50 110 PRO A C 1
ATOM 867 O O . PRO A 1 110 ? -2.529 -9.735 -5.820 1.00 50.50 110 PRO A O 1
ATOM 870 N N . ALA A 1 111 ? -0.529 -10.219 -6.770 1.00 43.00 111 ALA A N 1
ATOM 871 C CA . ALA A 1 111 ? -0.710 -9.261 -7.855 1.00 43.00 111 ALA A CA 1
ATOM 872 C C . ALA A 1 111 ? -2.113 -9.443 -8.402 1.00 43.00 111 ALA A C 1
ATOM 874 O O . ALA A 1 111 ? -2.478 -10.563 -8.777 1.00 43.00 111 ALA A O 1
ATOM 875 N N . LEU A 1 112 ? -2.885 -8.352 -8.384 1.00 42.94 112 LEU A N 1
ATOM 876 C CA . LEU A 1 112 ? -4.064 -8.228 -9.220 1.00 42.94 112 LEU A CA 1
ATOM 877 C C . LEU A 1 112 ? -3.668 -8.855 -10.541 1.00 42.94 112 LEU A C 1
ATOM 879 O O . LEU A 1 112 ? -2.663 -8.431 -11.115 1.00 42.94 112 LEU A O 1
ATOM 883 N N . ARG A 1 113 ? -4.343 -9.973 -10.841 1.00 36.94 113 ARG A N 1
ATOM 884 C CA . ARG A 1 113 ? -3.981 -10.939 -11.873 1.00 36.94 113 ARG A CA 1
ATOM 885 C C . ARG A 1 113 ? -3.257 -10.218 -12.994 1.00 36.94 113 ARG A C 1
ATOM 887 O O . ARG A 1 113 ? -3.804 -9.248 -13.517 1.00 36.94 113 ARG A O 1
ATOM 894 N N . VAL A 1 114 ? -2.063 -10.704 -13.338 1.00 31.50 114 VAL A N 1
ATOM 895 C CA . VAL A 1 114 ? -1.527 -10.532 -14.689 1.00 31.50 114 VAL A CA 1
ATOM 896 C C . VAL A 1 114 ? -2.696 -10.892 -15.602 1.00 31.50 114 VAL A C 1
ATOM 898 O O . VAL A 1 114 ? -3.110 -12.049 -15.659 1.00 31.50 114 VAL A O 1
ATOM 901 N N . ALA A 1 115 ? -3.381 -9.873 -16.105 1.00 28.59 115 ALA A N 1
ATOM 90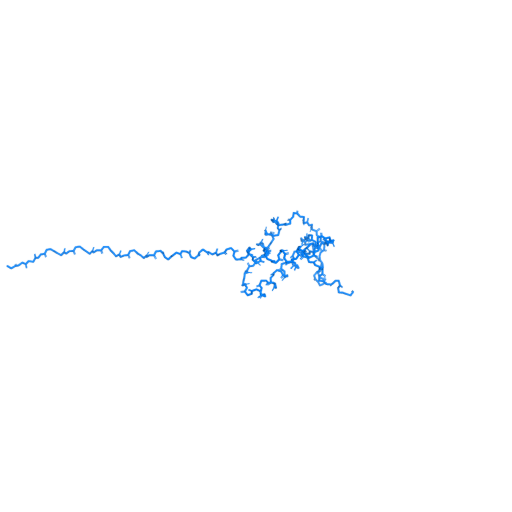2 C CA . ALA A 1 115 ? -4.569 -10.051 -16.900 1.00 28.59 115 ALA A CA 1
ATOM 903 C C . ALA A 1 115 ? -4.056 -10.298 -18.309 1.00 28.59 115 ALA A C 1
ATOM 905 O O . ALA A 1 115 ? -3.589 -9.353 -18.935 1.00 28.59 115 ALA A O 1
ATOM 906 N N . ALA A 1 116 ? -4.171 -11.571 -18.702 1.00 34.16 116 ALA A N 1
ATOM 907 C CA . ALA A 1 116 ? -3.996 -12.149 -20.033 1.00 34.16 116 ALA A CA 1
ATOM 908 C C . ALA A 1 116 ? -2.596 -12.023 -20.651 1.00 34.16 116 ALA A C 1
ATOM 910 O O . ALA A 1 116 ? -2.204 -10.917 -21.075 1.00 34.16 116 ALA A O 1
#

Radius of gyration: 26.28 Å; chains: 1; bounding box: 47×72×78 Å

Sequence (116 aa):
MRRPPNPKPAPAPEPAETPKAAHAPLPAIVFEAWYRARTRISPNALGWTPEAALHRDCRAFARACREPGILTPEAFHALMARTHSVQRQMLVRNGLVETYGICWDRQLLPALRVAA